Protein AF-A0A7C7JXM8-F1 (afdb_monomer_lite)

Structure (mmCIF, N/CA/C/O backbone):
data_AF-A0A7C7JXM8-F1
#
_entry.id   AF-A0A7C7JXM8-F1
#
loop_
_atom_site.group_PDB
_atom_site.id
_atom_site.type_symbol
_atom_site.label_atom_id
_atom_site.label_alt_id
_atom_site.label_comp_id
_atom_site.label_asym_id
_atom_site.label_entity_id
_atom_site.label_seq_id
_atom_site.pdbx_PDB_ins_code
_atom_site.Cartn_x
_atom_site.Cartn_y
_atom_site.Cartn_z
_atom_site.occupancy
_atom_site.B_iso_or_equiv
_atom_site.auth_seq_id
_atom_site.auth_comp_id
_atom_site.auth_asym_id
_atom_site.auth_atom_id
_atom_site.pdbx_PDB_model_num
ATOM 1 N N . CYS A 1 1 ? -9.275 3.091 26.960 1.00 40.34 1 CYS A N 1
ATOM 2 C CA . CYS A 1 1 ? -9.359 2.216 28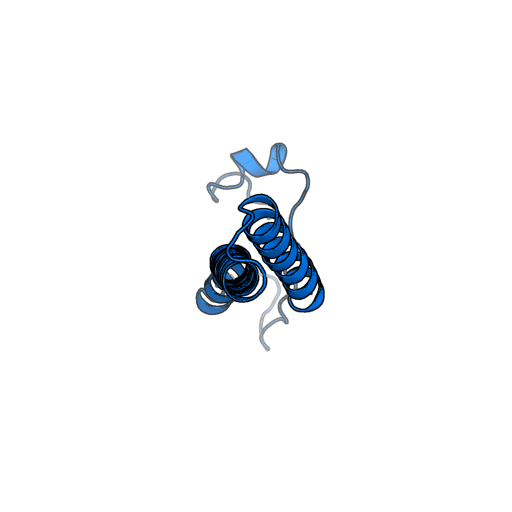.150 1.00 40.34 1 CYS A CA 1
ATOM 3 C C . CYS A 1 1 ? -8.715 2.915 29.340 1.00 40.34 1 CYS A C 1
ATOM 5 O O . CYS A 1 1 ? -7.563 3.299 29.215 1.00 40.34 1 CYS A O 1
ATOM 7 N N . SER A 1 2 ? -9.423 3.066 30.465 1.00 39.09 2 SER A N 1
ATOM 8 C CA . SER A 1 2 ? -8.879 3.662 31.705 1.00 39.09 2 SER A CA 1
ATOM 9 C C . SER A 1 2 ? -8.102 2.671 32.586 1.00 39.09 2 SER A C 1
ATOM 11 O O . SER A 1 2 ? -7.577 3.054 33.623 1.00 39.09 2 SER A O 1
ATOM 13 N N . ALA A 1 3 ? -8.019 1.397 32.189 1.00 40.12 3 ALA A N 1
ATOM 14 C CA . ALA A 1 3 ? -7.223 0.378 32.867 1.00 40.12 3 ALA A CA 1
ATOM 15 C C . ALA A 1 3 ? -5.839 0.285 32.205 1.00 40.12 3 ALA A C 1
ATOM 17 O O . ALA A 1 3 ? -5.645 -0.440 31.230 1.00 40.12 3 ALA A O 1
ATOM 18 N N . SER A 1 4 ? -4.889 1.065 32.714 1.00 43.16 4 SER A N 1
ATOM 19 C CA . SER A 1 4 ? -3.509 1.150 32.221 1.00 43.16 4 SER A CA 1
ATOM 20 C C . SER A 1 4 ? -2.630 -0.054 32.595 1.00 43.16 4 SER A C 1
ATOM 22 O O . SER A 1 4 ? -1.518 -0.167 32.088 1.00 43.16 4 SER A O 1
ATOM 24 N N . SER A 1 5 ? -3.104 -0.961 33.456 1.00 43.22 5 SER A N 1
ATOM 25 C CA . SER A 1 5 ? -2.265 -1.967 34.127 1.00 43.22 5 SER A CA 1
ATOM 26 C C . SER A 1 5 ? -2.404 -3.411 33.627 1.00 43.22 5 SER A C 1
ATOM 28 O O . SER A 1 5 ? -1.654 -4.265 34.088 1.00 43.22 5 SER A O 1
ATOM 30 N N . GLY A 1 6 ? -3.332 -3.712 32.707 1.00 41.50 6 GLY A N 1
ATOM 31 C CA . GLY A 1 6 ? -3.651 -5.105 32.334 1.00 41.50 6 GLY A CA 1
ATOM 32 C C . GLY A 1 6 ? -3.632 -5.443 30.841 1.00 41.50 6 GLY A C 1
ATOM 33 O O . GLY A 1 6 ? -3.650 -6.615 30.482 1.00 41.50 6 GLY A O 1
ATOM 34 N N . CYS A 1 7 ? -3.585 -4.445 29.958 1.00 49.94 7 CYS A N 1
ATOM 35 C CA . CYS A 1 7 ? -3.482 -4.660 28.517 1.00 49.94 7 CYS A CA 1
ATOM 36 C C . CYS A 1 7 ? -2.058 -4.287 28.106 1.00 49.94 7 CYS A C 1
ATOM 38 O O . CYS A 1 7 ? -1.638 -3.167 28.382 1.00 49.94 7 CYS A O 1
ATOM 40 N N . GLY A 1 8 ? -1.299 -5.192 27.481 1.00 51.88 8 GLY A N 1
ATOM 41 C CA . GLY A 1 8 ? 0.120 -4.978 27.135 1.00 51.88 8 GLY A CA 1
ATOM 42 C C . GLY A 1 8 ? 0.405 -3.724 26.290 1.00 51.88 8 GLY A C 1
ATOM 43 O O . GLY A 1 8 ? 1.548 -3.293 26.178 1.00 51.88 8 GLY A O 1
ATOM 44 N N . THR A 1 9 ? -0.633 -3.089 25.745 1.00 54.72 9 THR A N 1
ATOM 45 C CA . THR A 1 9 ? -0.580 -1.803 25.043 1.00 54.72 9 THR A CA 1
ATOM 46 C C . THR A 1 9 ? -0.621 -0.575 25.964 1.00 54.72 9 THR A C 1
ATOM 48 O O . THR A 1 9 ? -0.342 0.522 25.495 1.00 54.72 9 THR A O 1
ATOM 51 N N . GLY A 1 10 ? -0.910 -0.714 27.264 1.00 51.19 10 GLY A N 1
ATOM 52 C CA . GLY A 1 10 ? -1.012 0.397 28.225 1.00 51.19 10 GLY A CA 1
ATOM 53 C C . GLY A 1 10 ? 0.310 1.125 28.490 1.00 51.19 10 GLY A C 1
ATOM 54 O O . GLY A 1 10 ? 0.314 2.334 28.708 1.00 51.19 10 GLY A O 1
ATOM 55 N N . ILE A 1 11 ? 1.441 0.416 28.388 1.00 53.59 11 ILE A N 1
ATOM 56 C CA . ILE A 1 11 ? 2.782 1.015 28.493 1.00 53.59 11 ILE A CA 1
ATOM 57 C C . ILE A 1 11 ? 3.114 1.817 27.224 1.00 53.59 11 ILE A C 1
ATOM 59 O O . ILE A 1 11 ? 3.676 2.905 27.310 1.00 53.59 11 ILE A O 1
ATOM 63 N N . LEU A 1 12 ? 2.711 1.322 26.048 1.00 51.66 12 LEU A N 1
ATOM 64 C CA . LEU A 1 12 ? 2.952 1.984 24.759 1.00 51.66 12 LEU A CA 1
ATOM 65 C C . LEU A 1 12 ? 1.951 3.110 24.450 1.00 51.66 12 LEU A C 1
ATOM 67 O O . LEU A 1 12 ? 2.279 4.019 23.692 1.00 51.66 12 LEU A O 1
ATOM 71 N N . ALA A 1 13 ? 0.760 3.098 25.050 1.00 54.50 13 ALA A N 1
ATOM 72 C CA . ALA A 1 13 ? -0.281 4.100 24.815 1.00 54.50 13 ALA A CA 1
ATOM 73 C C . ALA A 1 13 ? 0.134 5.531 25.209 1.00 54.50 13 ALA A C 1
ATOM 75 O O . ALA A 1 13 ? -0.393 6.480 24.646 1.00 54.50 13 ALA A O 1
ATOM 76 N N . ASN A 1 14 ? 1.100 5.699 26.122 1.00 54.12 14 ASN A N 1
ATOM 77 C CA . ASN A 1 14 ? 1.642 7.021 26.470 1.00 54.12 14 ASN A CA 1
ATOM 78 C C . ASN A 1 14 ? 2.557 7.615 25.385 1.00 54.12 14 ASN A C 1
ATOM 80 O O . ASN A 1 14 ? 2.810 8.814 25.404 1.00 54.12 14 ASN A O 1
ATOM 84 N N . TYR A 1 15 ? 3.078 6.796 24.465 1.00 56.94 15 TYR A N 1
ATOM 85 C CA . TYR A 1 15 ? 3.985 7.248 23.402 1.00 56.94 15 TYR A CA 1
ATOM 86 C C . TYR A 1 15 ? 3.279 7.387 22.046 1.00 56.94 15 TYR A C 1
ATOM 88 O O . TYR A 1 15 ? 3.696 8.169 21.196 1.00 56.94 15 TYR A O 1
ATOM 96 N N . PHE A 1 16 ? 2.190 6.643 21.844 1.00 52.31 16 PHE A N 1
ATOM 97 C CA . PHE A 1 16 ? 1.359 6.730 20.649 1.00 52.31 16 PHE A CA 1
ATOM 98 C C . PHE A 1 16 ? 0.142 7.622 20.923 1.00 52.31 16 PHE A C 1
ATOM 100 O O . PHE A 1 16 ? -0.919 7.141 21.307 1.00 52.31 16 PHE A O 1
ATOM 107 N N . ASP A 1 17 ? 0.280 8.920 20.647 1.00 51.34 17 ASP A N 1
ATOM 108 C CA . ASP A 1 17 ? -0.783 9.947 20.725 1.00 51.34 17 ASP A CA 1
ATOM 109 C C . ASP A 1 17 ? -1.913 9.745 19.681 1.00 51.34 17 ASP A C 1
ATOM 111 O O . ASP A 1 17 ? -2.738 10.616 19.416 1.00 51.34 17 ASP A O 1
ATOM 115 N N . HIS A 1 18 ? -1.926 8.602 18.991 1.00 52.31 18 HIS A N 1
ATOM 116 C CA . HIS A 1 18 ? -2.872 8.260 17.934 1.00 52.31 18 HIS A CA 1
ATOM 117 C C . HIS A 1 18 ? -3.529 6.927 18.271 1.00 52.31 18 HIS A C 1
ATOM 119 O O . HIS A 1 18 ? -3.062 5.855 17.887 1.00 52.31 18 HIS A O 1
ATOM 125 N N . TYR A 1 19 ? -4.637 7.003 19.001 1.00 55.94 19 TYR A N 1
ATOM 126 C CA . TYR A 1 19 ? -5.544 5.880 19.185 1.00 55.94 19 TYR A CA 1
ATOM 127 C C . TYR A 1 19 ? -6.642 5.938 18.124 1.00 55.94 19 TYR A C 1
ATOM 129 O O . TYR A 1 19 ? -7.243 6.980 17.861 1.00 55.94 19 TYR A O 1
ATOM 137 N N . THR A 1 20 ? -6.930 4.800 17.508 1.00 51.66 20 THR A N 1
ATOM 138 C CA . THR A 1 20 ? -8.099 4.656 16.646 1.00 51.66 20 THR A CA 1
ATOM 139 C C . THR A 1 20 ? -9.315 4.359 17.519 1.00 51.66 20 THR A C 1
ATOM 141 O O . THR A 1 20 ? -9.350 3.381 18.265 1.00 51.66 20 THR A O 1
ATOM 144 N N . VAL A 1 21 ? -10.322 5.233 17.467 1.00 58.12 21 VAL A N 1
ATOM 145 C CA . VAL A 1 21 ? -11.586 5.025 18.184 1.00 58.12 21 VAL A CA 1
ATOM 146 C C . VAL A 1 21 ? -12.451 4.080 17.356 1.00 58.12 21 VAL A C 1
ATOM 148 O O . VAL A 1 21 ? -12.887 4.430 16.262 1.00 58.12 21 VAL A O 1
ATOM 151 N N . PHE A 1 22 ? -12.694 2.875 17.869 1.00 56.75 22 PHE A N 1
ATOM 152 C CA . PHE A 1 22 ? -13.593 1.908 17.244 1.00 56.75 22 PHE A CA 1
ATOM 153 C C . PHE A 1 22 ? -14.966 1.981 17.914 1.00 56.75 22 PHE A C 1
ATOM 155 O O . PHE A 1 22 ? -15.116 1.607 19.076 1.00 56.75 22 PHE A O 1
ATOM 162 N N . ASN A 1 23 ? -15.962 2.500 17.195 1.00 58.22 23 ASN A N 1
ATOM 163 C CA . ASN A 1 23 ? -17.318 2.676 17.710 1.00 58.22 23 ASN A CA 1
ATOM 164 C C . ASN A 1 23 ? -18.179 1.487 17.256 1.00 58.22 23 ASN A C 1
ATOM 166 O O . ASN A 1 23 ? -18.500 1.374 16.074 1.00 58.22 23 ASN A O 1
ATOM 170 N N . LYS A 1 24 ? -18.512 0.573 18.176 1.00 61.72 24 LYS A N 1
ATOM 171 C CA . LYS A 1 24 ? -19.356 -0.601 17.899 1.00 61.72 24 LYS A CA 1
ATOM 172 C C . LYS A 1 24 ? -20.713 -0.412 18.586 1.00 61.72 24 LYS A C 1
ATOM 174 O O . LYS A 1 24 ? -20.722 -0.056 19.764 1.00 61.72 24 LYS A O 1
ATOM 179 N N . PRO A 1 25 ? -21.847 -0.627 17.893 1.00 64.62 25 PRO A N 1
ATOM 180 C CA . PRO A 1 25 ? -23.164 -0.486 18.504 1.00 64.62 25 PRO A CA 1
ATOM 181 C C . PRO A 1 25 ? -23.322 -1.444 19.690 1.00 64.62 25 PRO A C 1
ATOM 183 O O . PRO A 1 25 ? -22.883 -2.595 19.647 1.00 64.62 25 PRO A O 1
ATOM 186 N N . VAL A 1 26 ? -23.943 -0.937 20.753 1.00 66.00 26 VAL A N 1
ATOM 187 C CA . VAL A 1 26 ? -24.228 -1.680 21.985 1.00 66.00 26 VAL A CA 1
ATOM 188 C C . VAL A 1 26 ? -25.220 -2.800 21.665 1.00 66.00 26 VAL A C 1
ATOM 190 O O . VAL A 1 26 ? -26.228 -2.563 20.998 1.00 66.00 26 VAL A O 1
ATOM 193 N N . GLN A 1 27 ? -24.941 -4.024 22.121 1.00 66.75 27 GLN A N 1
ATOM 194 C CA . GLN A 1 27 ? -25.912 -5.116 22.017 1.00 66.75 27 GLN A CA 1
ATOM 195 C C . GLN A 1 27 ? -27.101 -4.832 22.946 1.00 66.75 27 GLN A C 1
ATOM 197 O O . GLN A 1 27 ? -26.934 -4.331 24.056 1.00 66.75 27 GLN A O 1
ATOM 202 N N . SER A 1 28 ? -28.315 -5.125 22.486 1.00 69.31 28 SER A N 1
ATOM 203 C CA . SER A 1 28 ? -29.542 -4.888 23.251 1.00 69.31 28 SER A CA 1
ATOM 204 C C . SER A 1 28 ? -29.514 -5.621 24.599 1.00 69.31 28 SER A C 1
ATOM 206 O O . SER A 1 28 ? -29.317 -6.833 24.618 1.00 69.31 28 SER A O 1
ATOM 208 N N . GLY A 1 29 ? -29.768 -4.903 25.701 1.00 72.12 29 GLY A N 1
ATOM 209 C CA . GLY A 1 29 ? -29.942 -5.489 27.041 1.00 72.12 29 GLY A CA 1
ATOM 210 C C . GLY A 1 29 ? -28.791 -5.285 28.033 1.00 72.12 29 GLY A C 1
ATOM 211 O O . GLY A 1 29 ? -28.847 -5.853 29.114 1.00 72.12 29 GLY A O 1
ATOM 212 N N . ILE A 1 30 ? -27.776 -4.485 27.693 1.00 72.00 30 ILE A N 1
ATOM 213 C CA . ILE A 1 30 ? -26.629 -4.204 28.574 1.00 72.00 30 ILE A CA 1
ATOM 214 C C . ILE A 1 30 ? -26.956 -3.027 29.508 1.00 72.00 30 ILE A C 1
ATOM 216 O O . ILE A 1 30 ? -27.349 -1.956 29.030 1.00 72.00 30 ILE A O 1
ATOM 220 N N . ALA A 1 31 ? -26.769 -3.203 30.819 1.00 74.19 31 ALA A N 1
ATOM 221 C CA . ALA A 1 31 ? -26.948 -2.160 31.829 1.00 74.19 31 ALA A CA 1
ATOM 222 C C . ALA A 1 31 ? -25.603 -1.647 32.378 1.00 74.19 31 ALA A C 1
ATOM 224 O O . ALA A 1 31 ? -24.552 -2.278 32.254 1.00 74.19 31 ALA A O 1
ATOM 225 N N . VAL A 1 32 ? -25.622 -0.462 32.996 1.00 78.38 32 VAL A N 1
ATOM 226 C CA . VAL A 1 32 ? -24.434 0.105 33.652 1.00 78.38 32 VAL A CA 1
ATOM 227 C C . VAL A 1 32 ? -24.090 -0.754 34.871 1.00 78.38 32 VAL A C 1
ATOM 229 O O . VAL A 1 32 ? -24.866 -0.809 35.820 1.00 78.38 32 VAL A O 1
ATOM 232 N N . GLY A 1 33 ? -22.928 -1.408 34.841 1.00 77.56 33 GLY A N 1
ATOM 233 C CA . GLY A 1 33 ? -22.481 -2.339 35.885 1.00 77.56 33 GLY A CA 1
ATOM 234 C C . GLY A 1 33 ? -22.202 -3.756 35.380 1.00 77.56 33 GLY A C 1
ATOM 235 O O . GLY A 1 33 ? -21.569 -4.528 36.097 1.00 77.56 33 GLY A O 1
ATOM 236 N N . ASP A 1 34 ? -22.599 -4.079 34.146 1.00 75.88 34 ASP A N 1
ATOM 237 C CA . ASP A 1 34 ? -22.341 -5.390 33.552 1.00 75.88 34 ASP A CA 1
ATOM 238 C C . ASP A 1 34 ? -20.896 -5.535 33.053 1.00 75.88 34 ASP A C 1
ATOM 240 O O . ASP A 1 34 ? -20.312 -4.628 32.449 1.00 75.88 34 ASP A O 1
ATOM 244 N N . PHE A 1 35 ? -20.326 -6.724 33.257 1.00 71.69 35 PHE A N 1
ATOM 245 C CA . PHE A 1 35 ? -19.067 -7.113 32.631 1.00 71.69 35 PHE A CA 1
ATOM 246 C C . PHE A 1 35 ? -19.328 -7.515 31.180 1.00 71.69 35 PHE A C 1
ATOM 248 O O . PHE A 1 35 ? -19.964 -8.531 30.910 1.00 71.69 35 PHE A O 1
ATOM 255 N N . VAL A 1 36 ? -18.806 -6.728 30.241 1.00 69.44 36 VAL A N 1
ATOM 256 C CA . VAL A 1 36 ? -18.904 -7.008 28.805 1.00 69.44 36 VAL A CA 1
ATOM 257 C C . VAL A 1 36 ? -17.553 -7.432 28.240 1.00 69.44 36 VAL A C 1
ATOM 259 O O . VAL A 1 36 ? -16.521 -6.819 28.517 1.00 69.44 36 VAL A O 1
ATOM 262 N N . THR A 1 37 ? -17.552 -8.475 27.412 1.00 68.81 37 THR A N 1
ATOM 263 C CA . THR A 1 37 ? -16.367 -8.905 26.663 1.00 68.81 37 THR A CA 1
ATOM 264 C C . THR A 1 37 ? -16.373 -8.237 25.293 1.00 68.81 37 THR A C 1
ATOM 266 O O . THR A 1 37 ? -17.268 -8.455 24.479 1.00 68.81 37 THR A O 1
ATOM 269 N N . LEU A 1 38 ? -15.371 -7.397 25.034 1.00 66.50 38 LEU A N 1
ATOM 270 C CA . LEU A 1 38 ? -15.166 -6.769 23.732 1.00 66.50 38 LEU A CA 1
ATOM 271 C C . LEU A 1 38 ? -14.283 -7.674 22.876 1.00 66.50 38 LEU A C 1
ATOM 273 O O . LEU A 1 38 ? -13.071 -7.721 23.065 1.00 66.50 38 LEU A O 1
ATOM 277 N N . GLU A 1 39 ? -14.890 -8.374 21.923 1.00 63.66 39 GLU A N 1
ATOM 278 C CA . GLU A 1 39 ? -14.148 -9.112 20.906 1.00 63.66 39 GLU A CA 1
ATOM 279 C C . GLU A 1 39 ? -14.008 -8.261 19.639 1.00 63.66 39 GLU A C 1
ATOM 281 O O . GLU A 1 39 ? -14.995 -7.780 19.061 1.00 63.66 39 GLU A O 1
ATOM 286 N N . ILE A 1 40 ? -12.761 -8.069 19.209 1.00 65.62 40 ILE A N 1
ATOM 287 C CA . ILE A 1 40 ? -12.466 -7.513 17.894 1.00 65.62 40 ILE A CA 1
ATOM 288 C C . ILE A 1 40 ? -12.451 -8.683 16.918 1.00 65.62 40 ILE A C 1
ATOM 290 O O . ILE A 1 40 ? -11.648 -9.603 17.063 1.00 65.62 40 ILE A O 1
ATOM 294 N N . SER A 1 41 ? -13.344 -8.644 15.928 1.00 66.69 41 SER A N 1
ATOM 295 C CA . SER A 1 41 ? -13.448 -9.703 14.930 1.00 66.69 41 SER A CA 1
ATOM 296 C C . SER A 1 41 ? -12.111 -9.855 14.202 1.00 66.69 41 SER A C 1
ATOM 298 O O . SER A 1 41 ? -11.645 -8.935 13.521 1.00 66.69 41 SER A O 1
ATOM 300 N N . SER A 1 42 ? -11.471 -11.017 14.351 1.00 69.00 42 SER A N 1
ATOM 301 C CA . SER A 1 42 ? -10.145 -11.267 13.775 1.00 69.00 42 SER A CA 1
ATOM 302 C C . SER A 1 42 ? -10.151 -11.165 12.247 1.00 69.00 42 SER A C 1
ATOM 304 O O . SER A 1 42 ? -9.148 -10.768 11.655 1.00 69.00 42 SER A O 1
ATOM 306 N N . SER A 1 43 ? -11.287 -11.456 11.604 1.00 72.44 43 SER A N 1
ATOM 307 C CA . SER A 1 43 ? -11.447 -11.354 10.152 1.00 72.44 43 SER A CA 1
ATOM 308 C C . SER A 1 43 ? -11.392 -9.914 9.647 1.00 72.44 43 SER A C 1
ATOM 310 O O . SER A 1 43 ? -10.823 -9.672 8.585 1.00 72.44 43 SER A O 1
ATOM 312 N N . GLU A 1 44 ? -11.924 -8.944 10.398 1.00 71.06 44 GLU A N 1
ATOM 313 C CA . GLU A 1 44 ? -11.856 -7.530 10.004 1.00 71.06 44 GLU A CA 1
ATOM 314 C C . GLU A 1 44 ? -10.432 -6.987 10.130 1.00 71.06 44 GLU A C 1
ATOM 316 O O . GLU A 1 44 ? -9.952 -6.300 9.225 1.00 71.06 44 GLU A O 1
ATOM 321 N N . LEU A 1 45 ? -9.726 -7.342 11.212 1.00 76.31 45 LEU A N 1
ATOM 322 C CA . LEU A 1 45 ? -8.317 -6.976 11.376 1.00 76.31 45 LEU A CA 1
ATOM 323 C C . LEU A 1 45 ? -7.460 -7.573 10.260 1.00 76.31 45 LEU A C 1
ATOM 325 O O . LEU A 1 45 ? -6.667 -6.866 9.635 1.00 76.31 45 LEU A O 1
ATOM 329 N N . PHE A 1 46 ? -7.646 -8.867 9.997 1.00 80.75 46 PHE A N 1
ATOM 330 C CA . PHE A 1 46 ? -6.895 -9.584 8.978 1.00 80.75 46 PHE A CA 1
ATOM 331 C C . PHE A 1 46 ? -7.165 -9.026 7.581 1.00 80.75 46 PHE A C 1
ATOM 333 O O . PHE A 1 46 ? -6.221 -8.762 6.842 1.00 80.75 46 PHE A O 1
ATOM 340 N N . SER A 1 47 ? -8.429 -8.772 7.229 1.00 78.62 47 SER A N 1
ATOM 341 C CA . SER A 1 47 ? -8.786 -8.217 5.921 1.00 78.62 47 SER A CA 1
ATOM 342 C C . SER A 1 47 ? -8.201 -6.819 5.713 1.00 78.62 47 SER A C 1
ATOM 344 O O . SER A 1 47 ? -7.710 -6.517 4.625 1.00 78.62 47 SER A O 1
ATOM 346 N N . ARG A 1 48 ? -8.209 -5.963 6.745 1.00 79.88 48 ARG A N 1
ATOM 347 C CA . ARG A 1 48 ? -7.606 -4.621 6.664 1.00 79.88 48 ARG A CA 1
ATOM 348 C C . ARG A 1 48 ? -6.087 -4.691 6.526 1.00 79.88 48 ARG A C 1
ATOM 350 O O . ARG A 1 48 ? -5.526 -3.994 5.683 1.00 79.88 48 ARG A O 1
ATOM 357 N N . ALA A 1 49 ? -5.429 -5.555 7.299 1.00 84.19 49 ALA A N 1
ATOM 358 C CA . ALA A 1 49 ? -3.993 -5.786 7.175 1.00 84.19 49 ALA A CA 1
ATOM 359 C C . ALA A 1 49 ? -3.642 -6.330 5.781 1.00 84.19 49 ALA A C 1
ATOM 361 O O . ALA A 1 49 ? -2.759 -5.800 5.113 1.00 84.19 49 ALA A O 1
ATOM 362 N N . PHE A 1 50 ? -4.378 -7.322 5.284 1.00 84.88 50 PHE A N 1
ATOM 363 C CA . PHE A 1 50 ? -4.184 -7.866 3.942 1.00 84.88 50 PHE A CA 1
ATOM 364 C C . PHE A 1 50 ? -4.245 -6.772 2.868 1.00 84.88 50 PHE A C 1
ATOM 366 O O . PHE A 1 50 ? -3.367 -6.686 2.007 1.00 84.88 50 PHE A O 1
ATOM 373 N N . MET A 1 51 ? -5.241 -5.892 2.957 1.00 86.62 51 MET A N 1
ATOM 374 C CA . MET A 1 51 ? -5.439 -4.808 2.000 1.00 86.62 51 MET A CA 1
ATOM 375 C C . MET A 1 51 ? -4.358 -3.719 2.098 1.00 86.62 51 MET A C 1
ATOM 377 O O . MET A 1 51 ? -4.038 -3.105 1.089 1.00 86.62 51 MET A O 1
ATOM 381 N N . LEU A 1 52 ? -3.758 -3.494 3.271 1.00 86.62 52 LEU A N 1
ATOM 382 C CA . LEU A 1 52 ? -2.687 -2.504 3.450 1.00 86.62 52 LEU A CA 1
ATOM 383 C C . LEU A 1 52 ? -1.285 -3.053 3.136 1.00 86.62 52 LEU A C 1
ATOM 385 O O . LEU A 1 52 ? -0.415 -2.292 2.724 1.00 86.62 52 LEU A O 1
ATOM 389 N N . TYR A 1 53 ? -1.055 -4.355 3.320 1.00 87.44 53 TYR A N 1
ATOM 390 C CA . TYR A 1 53 ? 0.264 -4.972 3.145 1.00 87.44 53 TYR A CA 1
ATOM 391 C C . TYR A 1 53 ? 0.376 -5.767 1.844 1.00 87.44 53 TYR A C 1
ATOM 393 O O . TYR A 1 53 ? 1.237 -5.484 1.017 1.00 87.44 53 TYR A O 1
ATOM 401 N N . ILE A 1 54 ? -0.491 -6.761 1.640 1.00 91.69 54 ILE A N 1
ATOM 402 C CA . ILE A 1 54 ? -0.364 -7.695 0.513 1.00 91.69 54 ILE A CA 1
ATOM 403 C C . ILE A 1 54 ? -0.765 -7.020 -0.798 1.00 91.69 54 ILE A C 1
ATOM 405 O O . ILE A 1 54 ? -0.072 -7.157 -1.807 1.00 91.69 54 ILE A O 1
ATOM 409 N N . PHE A 1 55 ? -1.863 -6.266 -0.792 1.00 92.75 55 PHE A N 1
ATOM 410 C CA . PHE A 1 55 ? -2.399 -5.668 -2.013 1.00 92.75 55 PHE A CA 1
ATOM 411 C C . PHE A 1 55 ? -1.438 -4.665 -2.690 1.00 92.75 55 PHE A C 1
ATOM 413 O O . PHE A 1 55 ? -1.204 -4.816 -3.892 1.00 92.75 55 PHE A O 1
ATOM 420 N N . PRO A 1 56 ? -0.795 -3.710 -1.982 1.00 93.50 56 PRO A N 1
ATOM 421 C CA . PRO A 1 56 ? 0.165 -2.799 -2.609 1.00 93.50 56 PRO A CA 1
ATOM 422 C C . PRO A 1 56 ? 1.397 -3.510 -3.167 1.00 93.50 56 PRO A C 1
ATOM 424 O O . PRO A 1 56 ? 1.901 -3.131 -4.222 1.00 93.50 56 PRO A O 1
ATOM 427 N N . ILE A 1 57 ? 1.859 -4.571 -2.500 1.00 94.56 57 ILE A N 1
ATOM 428 C CA . ILE A 1 57 ? 2.985 -5.384 -2.973 1.00 94.56 57 ILE A CA 1
ATOM 429 C C . ILE A 1 57 ? 2.616 -6.094 -4.283 1.00 94.56 57 ILE A C 1
ATOM 431 O O . ILE A 1 57 ? 3.389 -6.066 -5.240 1.00 94.56 57 ILE A O 1
ATOM 435 N N . LEU A 1 58 ? 1.418 -6.680 -4.370 1.00 96.00 58 LEU A N 1
ATOM 436 C CA . LEU A 1 58 ? 0.936 -7.298 -5.610 1.00 96.00 58 LEU A CA 1
ATOM 437 C C . LEU A 1 58 ? 0.814 -6.278 -6.748 1.00 96.00 58 LEU A C 1
ATOM 439 O O . LEU A 1 58 ? 1.226 -6.562 -7.874 1.00 96.00 58 LEU A O 1
ATOM 443 N N . ALA A 1 59 ? 0.297 -5.084 -6.457 1.00 95.56 59 ALA A N 1
ATOM 444 C CA . ALA A 1 59 ? 0.187 -4.010 -7.437 1.00 95.56 59 ALA A CA 1
ATOM 445 C C . ALA A 1 59 ? 1.558 -3.520 -7.931 1.00 95.56 59 ALA A C 1
ATOM 447 O O . ALA A 1 59 ? 1.710 -3.236 -9.119 1.00 95.56 59 ALA A O 1
ATOM 448 N N . LEU A 1 60 ? 2.570 -3.478 -7.057 1.00 96.38 60 LEU A N 1
ATOM 449 C CA . LEU A 1 60 ? 3.951 -3.163 -7.430 1.00 96.38 60 LEU A CA 1
ATOM 450 C C . LEU A 1 60 ? 4.491 -4.175 -8.445 1.00 96.38 60 LEU A C 1
ATOM 452 O O . LEU A 1 60 ? 5.028 -3.783 -9.484 1.00 96.38 60 LEU A O 1
ATOM 456 N N . PHE A 1 61 ? 4.317 -5.472 -8.178 1.00 96.00 61 PHE A N 1
ATOM 457 C CA . PHE A 1 61 ? 4.774 -6.520 -9.092 1.00 96.00 61 PHE A CA 1
ATOM 458 C C . PHE A 1 61 ? 4.017 -6.504 -10.421 1.00 96.00 61 PHE A C 1
ATOM 460 O O . PHE A 1 61 ? 4.646 -6.605 -11.475 1.00 96.00 61 PHE A O 1
ATOM 467 N N . MET A 1 62 ? 2.693 -6.321 -10.398 1.00 96.12 62 MET A N 1
ATOM 468 C CA . MET A 1 62 ? 1.912 -6.179 -11.630 1.00 96.12 62 MET A CA 1
ATOM 469 C C . MET A 1 62 ? 2.330 -4.947 -12.436 1.00 96.12 62 MET A C 1
ATOM 471 O O . MET A 1 62 ? 2.496 -5.049 -13.650 1.00 96.12 62 MET A O 1
ATOM 475 N N . GLY A 1 63 ? 2.546 -3.807 -11.775 1.00 95.12 63 GLY A N 1
ATOM 476 C CA . GLY A 1 63 ? 3.025 -2.585 -12.417 1.00 95.12 63 GLY A CA 1
ATOM 477 C C . GLY A 1 63 ? 4.366 -2.811 -13.106 1.00 95.12 63 GLY A C 1
ATOM 478 O O . GLY A 1 63 ? 4.488 -2.581 -14.308 1.00 95.12 63 GLY A O 1
ATOM 479 N N . SER A 1 64 ? 5.344 -3.360 -12.383 1.00 94.88 64 SER A N 1
ATOM 480 C CA . SER A 1 64 ? 6.660 -3.682 -12.947 1.00 94.88 64 SER A CA 1
ATOM 481 C C . SER A 1 64 ? 6.560 -4.642 -14.143 1.00 94.88 64 SER A C 1
ATOM 483 O O . SER A 1 64 ? 7.144 -4.388 -15.198 1.00 94.88 64 SER A O 1
ATOM 485 N N . TYR A 1 65 ? 5.724 -5.683 -14.041 1.00 94.62 65 TYR A N 1
ATOM 486 C CA . TYR A 1 65 ? 5.484 -6.627 -15.137 1.00 94.62 65 TYR A CA 1
ATOM 487 C C . TYR A 1 65 ? 4.894 -5.950 -16.386 1.00 94.62 65 TYR A C 1
ATOM 489 O O . TYR A 1 65 ? 5.319 -6.235 -17.510 1.00 94.62 65 TYR A O 1
ATOM 497 N N . MET A 1 66 ? 3.947 -5.021 -16.214 1.00 93.50 66 MET A N 1
ATOM 498 C CA . MET A 1 66 ? 3.414 -4.224 -17.326 1.00 93.50 66 MET A CA 1
ATOM 499 C C . MET A 1 66 ? 4.492 -3.327 -17.943 1.00 93.50 66 MET A C 1
ATOM 501 O O . MET A 1 66 ? 4.594 -3.260 -19.170 1.00 93.50 66 MET A O 1
ATOM 505 N N . GLY A 1 67 ? 5.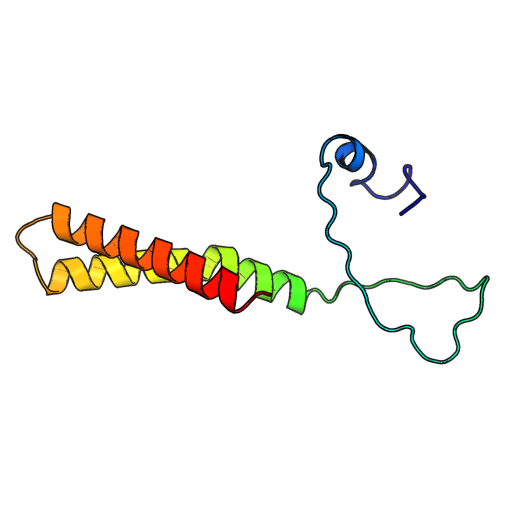331 -2.698 -17.115 1.00 92.25 67 GLY A N 1
ATOM 506 C CA . GLY A 1 67 ? 6.471 -1.902 -17.571 1.00 92.25 67 GLY A CA 1
ATOM 507 C C . GLY A 1 67 ? 7.441 -2.719 -18.427 1.00 92.25 67 GLY A C 1
ATOM 508 O O . GLY A 1 67 ? 7.847 -2.261 -19.494 1.00 92.25 67 GLY A O 1
ATOM 509 N N . MET A 1 68 ? 7.720 -3.963 -18.023 1.00 92.56 68 MET A N 1
ATOM 510 C CA . MET A 1 68 ? 8.595 -4.885 -18.758 1.00 92.56 68 MET A CA 1
ATOM 511 C C . MET A 1 68 ? 8.006 -5.273 -20.117 1.00 92.56 68 MET A C 1
ATOM 513 O O . MET A 1 68 ? 8.731 -5.383 -21.104 1.00 92.56 68 MET A O 1
ATOM 517 N N . ARG A 1 69 ? 6.685 -5.473 -20.195 1.00 91.69 69 ARG A N 1
ATOM 518 C CA . ARG A 1 69 ? 6.006 -5.839 -21.448 1.00 91.69 69 ARG A CA 1
ATOM 519 C C . ARG A 1 69 ? 5.915 -4.685 -22.441 1.00 91.69 69 ARG A C 1
ATOM 521 O O . ARG A 1 69 ? 6.027 -4.930 -23.639 1.00 91.69 69 ARG A O 1
ATOM 528 N N . LEU A 1 70 ? 5.688 -3.465 -21.957 1.00 90.06 70 LEU A N 1
ATOM 529 C CA . LEU A 1 70 ? 5.549 -2.276 -22.800 1.00 90.06 70 LEU A CA 1
ATOM 530 C C . LEU A 1 70 ? 6.911 -1.727 -23.254 1.00 90.06 70 LEU A C 1
ATOM 532 O O . LEU A 1 70 ? 7.048 -1.327 -24.407 1.00 90.06 70 LEU A O 1
ATOM 536 N N . PHE A 1 71 ? 7.915 -1.721 -22.371 1.00 88.50 71 PHE A N 1
ATOM 537 C CA . PHE A 1 71 ? 9.236 -1.139 -22.631 1.00 88.50 71 PHE A CA 1
ATOM 538 C C . PHE A 1 71 ? 10.351 -2.075 -22.129 1.00 88.50 71 PHE A C 1
ATOM 540 O O . PHE A 1 71 ? 10.991 -1.807 -21.113 1.00 88.50 71 PHE A O 1
ATOM 547 N N . PRO A 1 72 ? 10.619 -3.182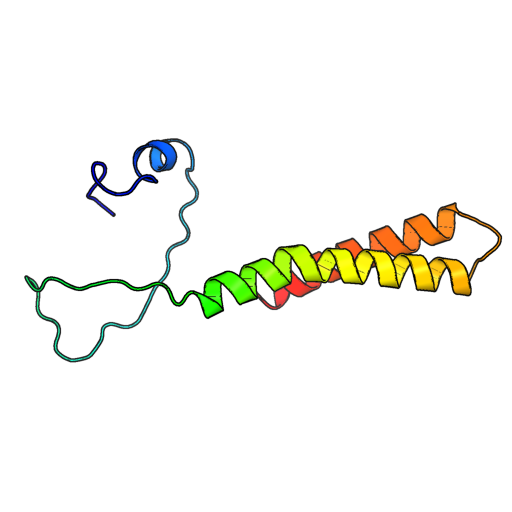 -22.847 1.00 83.62 72 PRO A N 1
ATOM 548 C CA . PRO A 1 72 ? 11.574 -4.204 -22.410 1.00 83.62 72 PRO A CA 1
ATOM 549 C C . PRO A 1 72 ? 13.039 -3.748 -22.454 1.00 83.62 72 PRO A C 1
ATOM 551 O O . PRO A 1 72 ? 13.894 -4.376 -21.844 1.00 83.62 72 PRO A O 1
ATOM 554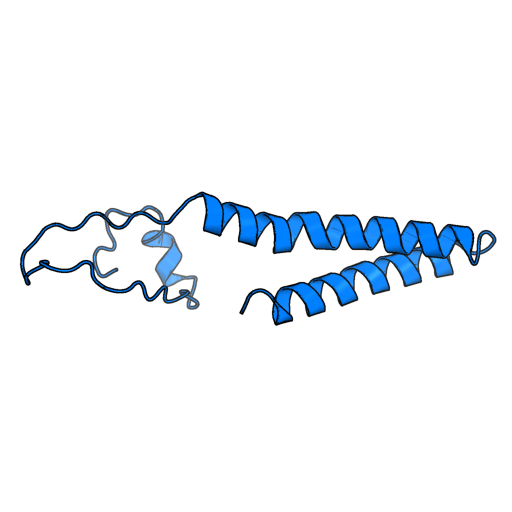 N N . ALA A 1 73 ? 13.350 -2.678 -23.189 1.00 83.38 73 ALA A N 1
ATOM 555 C CA . ALA A 1 73 ? 14.722 -2.212 -23.385 1.00 83.38 73 ALA A CA 1
ATOM 55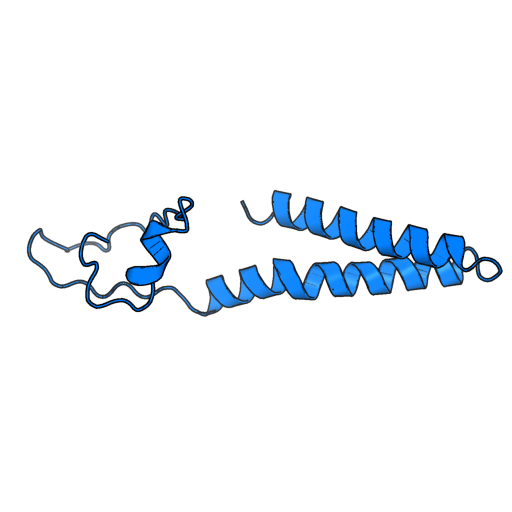6 C C . ALA A 1 73 ? 15.249 -1.334 -22.235 1.00 83.38 73 ALA A C 1
ATOM 558 O O . ALA A 1 73 ? 16.452 -1.089 -22.166 1.00 83.38 73 ALA A O 1
ATOM 559 N N . THR A 1 74 ? 14.373 -0.820 -21.362 1.00 87.25 74 THR A N 1
ATOM 560 C CA . THR A 1 74 ? 14.747 0.152 -20.328 1.00 87.25 74 THR A CA 1
ATOM 561 C C . THR A 1 74 ? 14.223 -0.242 -18.949 1.00 87.25 74 THR A C 1
ATOM 563 O O . THR A 1 74 ? 13.037 -0.149 -18.639 1.00 87.25 74 THR A O 1
ATOM 566 N N . GLU A 1 75 ? 15.153 -0.585 -18.059 1.00 89.56 75 GLU A N 1
ATOM 567 C CA . GLU A 1 75 ? 14.879 -0.897 -16.646 1.00 89.56 75 GLU A CA 1
ATOM 568 C C . GLU A 1 75 ? 14.184 0.268 -15.917 1.00 89.56 75 GLU A C 1
ATOM 570 O O . GLU A 1 75 ? 13.344 0.070 -15.040 1.00 89.56 75 GLU A O 1
ATOM 575 N N . LEU A 1 76 ? 14.477 1.509 -16.329 1.00 93.06 76 LEU A N 1
ATOM 576 C CA . LEU A 1 76 ? 13.884 2.720 -15.757 1.00 93.06 76 LEU A CA 1
ATOM 577 C C . LEU A 1 76 ? 12.351 2.712 -15.845 1.00 93.06 76 LEU A C 1
ATOM 579 O O . LEU A 1 76 ? 11.665 3.203 -14.945 1.00 93.06 76 LEU A O 1
ATOM 583 N N . TRP A 1 77 ? 11.808 2.156 -16.928 1.00 90.50 77 TRP A N 1
ATOM 584 C CA . TRP A 1 77 ? 10.372 2.143 -17.161 1.00 90.50 77 TRP A CA 1
ATOM 585 C C . TRP A 1 77 ? 9.669 1.049 -16.356 1.00 90.50 77 TRP A C 1
ATOM 587 O O . TRP A 1 77 ? 8.577 1.277 -15.837 1.00 90.50 77 TRP A O 1
ATOM 597 N N . GLN A 1 78 ? 10.334 -0.092 -16.156 1.00 93.00 78 GLN A N 1
ATOM 598 C CA . GLN A 1 78 ? 9.877 -1.145 -15.243 1.00 93.00 78 GLN A CA 1
ATOM 599 C C . GLN A 1 78 ? 9.753 -0.618 -13.810 1.00 93.00 78 GLN A C 1
ATOM 601 O O . GLN A 1 78 ? 8.701 -0.754 -13.183 1.00 93.00 78 GLN A O 1
ATOM 606 N N . ILE A 1 79 ? 10.793 0.067 -13.319 1.00 93.88 79 ILE A N 1
ATOM 607 C CA . ILE A 1 79 ? 10.810 0.648 -11.968 1.00 93.88 79 ILE A CA 1
ATOM 608 C C . ILE A 1 79 ? 9.712 1.707 -11.826 1.00 93.88 79 ILE A C 1
ATOM 610 O O . ILE A 1 79 ? 8.951 1.690 -10.858 1.00 93.88 79 ILE A O 1
ATOM 614 N N . SER A 1 80 ? 9.593 2.602 -12.811 1.00 95.38 80 SER A N 1
ATOM 615 C CA . SER A 1 80 ? 8.603 3.685 -12.795 1.00 95.38 80 SER A CA 1
ATOM 616 C C . SER A 1 80 ? 7.168 3.148 -12.747 1.00 95.38 80 SER A C 1
ATOM 618 O O . SER A 1 80 ? 6.357 3.625 -11.952 1.00 95.38 80 SER A O 1
ATOM 620 N N . PHE A 1 81 ? 6.859 2.112 -13.535 1.00 95.19 81 PHE A N 1
ATOM 621 C CA . PHE A 1 81 ? 5.545 1.463 -13.515 1.00 95.19 81 PHE A CA 1
ATOM 622 C C . PHE A 1 81 ? 5.285 0.682 -12.222 1.00 95.19 81 PHE A C 1
ATOM 624 O O . PHE A 1 81 ? 4.159 0.699 -11.723 1.00 95.19 81 PHE A O 1
ATOM 631 N N . GLY A 1 82 ? 6.303 0.040 -11.642 1.00 95.81 82 GLY A N 1
ATOM 632 C CA . GLY A 1 82 ? 6.186 -0.607 -10.333 1.00 95.81 82 GLY A CA 1
ATOM 633 C C . GLY A 1 82 ? 5.850 0.387 -9.218 1.00 95.81 82 GLY A C 1
ATOM 634 O O . GLY A 1 82 ? 4.905 0.173 -8.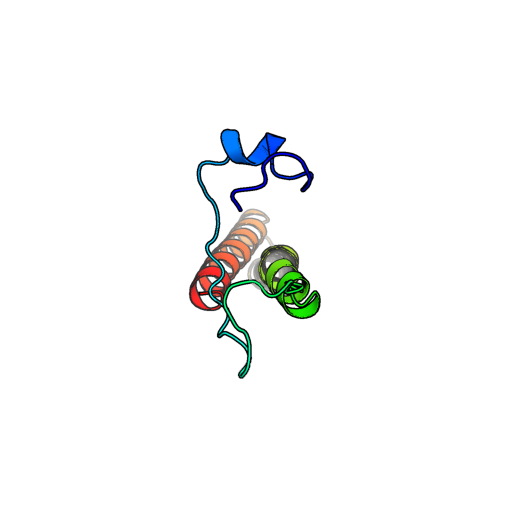456 1.00 95.81 82 GLY A O 1
ATOM 635 N N . ILE A 1 83 ? 6.561 1.519 -9.165 1.00 96.50 83 ILE A N 1
ATOM 636 C CA . ILE A 1 83 ? 6.296 2.599 -8.199 1.00 96.50 83 ILE A CA 1
ATOM 637 C C . ILE A 1 83 ? 4.894 3.180 -8.410 1.00 96.50 83 ILE A C 1
ATOM 639 O O . ILE A 1 83 ? 4.160 3.389 -7.443 1.00 96.50 83 ILE A O 1
ATOM 643 N N . PHE A 1 84 ? 4.486 3.397 -9.661 1.00 96.38 84 PHE A N 1
ATOM 644 C CA . PHE A 1 84 ? 3.145 3.888 -9.971 1.00 96.38 84 PHE A CA 1
ATOM 645 C C . PHE A 1 84 ? 2.046 2.906 -9.524 1.00 96.38 84 PHE A C 1
ATOM 647 O O . PHE A 1 84 ? 1.055 3.318 -8.913 1.00 96.38 84 PHE A O 1
ATOM 654 N N . GLY A 1 85 ? 2.235 1.602 -9.751 1.00 95.25 85 GLY A N 1
ATOM 655 C CA . GLY A 1 85 ? 1.341 0.547 -9.262 1.00 95.25 85 GLY A CA 1
ATOM 656 C C . GLY A 1 85 ? 1.230 0.531 -7.735 1.00 95.25 85 GLY A C 1
ATOM 657 O O . GLY A 1 85 ? 0.133 0.468 -7.185 1.00 95.25 85 GLY A O 1
ATOM 658 N N . PHE A 1 86 ? 2.353 0.690 -7.037 1.00 95.75 86 PHE A N 1
ATOM 659 C CA . PHE A 1 86 ? 2.375 0.760 -5.577 1.00 95.75 86 PHE A CA 1
ATOM 660 C C . PHE A 1 86 ? 1.637 1.991 -5.026 1.00 95.75 86 PHE A C 1
ATOM 662 O O . PHE A 1 86 ? 0.776 1.865 -4.154 1.00 95.75 86 PHE A O 1
ATOM 669 N N . ILE A 1 87 ? 1.935 3.186 -5.551 1.00 95.44 87 ILE A N 1
ATOM 670 C CA . ILE A 1 87 ? 1.309 4.439 -5.098 1.00 95.44 87 ILE A CA 1
ATOM 671 C C . ILE A 1 87 ? -0.191 4.428 -5.391 1.00 95.44 87 ILE A C 1
ATOM 673 O O . ILE A 1 87 ? -0.989 4.788 -4.524 1.00 95.44 87 ILE A O 1
ATOM 677 N N . SER A 1 88 ? -0.586 3.997 -6.591 1.00 94.25 88 SER A N 1
ATOM 678 C CA . SER A 1 88 ? -2.002 3.897 -6.947 1.00 94.25 88 SER A CA 1
ATOM 679 C C . SER A 1 88 ? -2.740 2.941 -6.014 1.00 94.25 88 SER A C 1
ATOM 681 O O . SER A 1 88 ? -3.799 3.314 -5.515 1.00 94.25 88 SER A O 1
ATOM 683 N N . ALA A 1 89 ? -2.158 1.783 -5.681 1.00 93.00 89 ALA A N 1
ATOM 684 C CA . ALA A 1 89 ? -2.735 0.859 -4.712 1.00 93.00 89 ALA A CA 1
ATOM 685 C C . ALA A 1 89 ? -2.883 1.485 -3.320 1.00 93.00 89 ALA A C 1
ATOM 687 O O . ALA A 1 89 ? -3.964 1.387 -2.749 1.00 93.00 89 ALA A O 1
ATOM 688 N N . LEU A 1 90 ? -1.870 2.193 -2.806 1.00 90.69 90 LEU A N 1
ATOM 689 C CA . LEU A 1 90 ? -1.967 2.883 -1.510 1.00 90.69 90 LEU A CA 1
ATOM 690 C C . LEU A 1 90 ? -3.060 3.962 -1.483 1.00 90.69 90 LEU A C 1
ATOM 692 O O . LEU A 1 90 ? -3.757 4.133 -0.477 1.00 90.69 90 LEU A O 1
ATOM 696 N N . LEU A 1 91 ? -3.227 4.703 -2.580 1.00 91.00 91 LEU A N 1
ATOM 697 C CA . LEU A 1 91 ? -4.301 5.690 -2.704 1.00 91.00 91 LEU A CA 1
ATOM 698 C C . LEU A 1 91 ? -5.676 5.015 -2.753 1.00 91.00 91 LEU A C 1
ATOM 700 O O . LEU A 1 91 ? -6.612 5.480 -2.101 1.00 91.00 91 LEU A O 1
ATOM 704 N N . LEU A 1 92 ? -5.786 3.896 -3.471 1.00 89.44 92 LEU A N 1
ATOM 705 C CA . LEU A 1 92 ? -7.011 3.105 -3.581 1.00 89.44 92 LEU A CA 1
ATOM 706 C C . LEU A 1 92 ? -7.404 2.508 -2.226 1.00 89.44 92 LEU A C 1
ATOM 708 O O . LEU A 1 92 ? -8.552 2.637 -1.805 1.00 89.44 92 LEU A O 1
ATOM 712 N N . THR A 1 93 ? -6.447 1.940 -1.490 1.00 87.56 93 THR A N 1
ATOM 713 C CA . THR A 1 93 ? -6.685 1.385 -0.151 1.00 87.56 93 THR A CA 1
ATOM 714 C C . THR A 1 93 ? -7.069 2.477 0.838 1.00 87.56 93 THR A C 1
ATOM 716 O O . THR A 1 93 ? -7.975 2.272 1.637 1.00 87.56 93 THR A O 1
ATOM 719 N N . LYS A 1 94 ? -6.465 3.670 0.755 1.00 81.75 94 LYS A N 1
ATOM 720 C CA . LYS A 1 94 ? -6.870 4.826 1.574 1.00 81.75 94 LYS A CA 1
ATOM 721 C C . LYS A 1 94 ? -8.304 5.283 1.278 1.00 81.75 94 LYS A C 1
ATOM 723 O O . LYS A 1 94 ? -8.977 5.781 2.177 1.00 81.75 94 LYS A O 1
ATOM 728 N N . TYR A 1 95 ? -8.763 5.154 0.034 1.00 81.38 95 TYR A N 1
ATOM 729 C CA . TYR A 1 95 ? -10.121 5.537 -0.351 1.00 81.38 95 TYR A CA 1
ATOM 730 C C . TYR A 1 95 ? -11.169 4.492 0.065 1.00 81.38 95 TYR A C 1
ATOM 732 O O . TYR A 1 95 ? -12.244 4.867 0.526 1.00 81.38 95 TYR A O 1
ATOM 740 N N . PHE A 1 96 ? -10.854 3.200 -0.072 1.00 75.56 96 PHE A N 1
ATOM 741 C CA . PHE A 1 96 ? -11.777 2.100 0.232 1.00 75.56 96 PHE A CA 1
ATOM 742 C C . PHE A 1 96 ? -11.805 1.697 1.711 1.00 75.56 96 PHE A C 1
ATOM 744 O O . PHE A 1 96 ? -12.851 1.281 2.201 1.00 75.56 96 PHE A O 1
ATOM 751 N N . VAL A 1 97 ? -10.688 1.818 2.434 1.00 65.50 97 VAL A N 1
ATOM 752 C CA . VAL A 1 97 ? -10.581 1.474 3.865 1.00 65.50 97 VAL A CA 1
ATOM 753 C C . VAL A 1 97 ? -10.811 2.728 4.719 1.00 65.50 97 VAL A C 1
ATOM 755 O O . VAL A 1 97 ? -9.967 3.110 5.531 1.00 65.50 97 VAL A O 1
ATOM 758 N N . LYS A 1 98 ? -11.943 3.400 4.487 1.00 49.41 98 LYS A N 1
ATOM 759 C CA . LYS A 1 98 ? -12.425 4.503 5.328 1.00 49.41 98 LYS A CA 1
ATOM 760 C C . LYS A 1 98 ? -13.250 3.970 6.496 1.00 49.41 98 LYS A C 1
ATOM 762 O O . LYS A 1 98 ? -14.020 3.010 6.281 1.00 49.41 98 LYS A O 1
#

Secondary structure (DSSP, 8-state):
---TTSSTTTTGGGT---------PPPTT--TT-----PPPHHHHHHHHHHHHHHHHHHHHHHHHHHHHH-TT-HHHHHHHHHHHHHHHHHHHHHH--

Sequence (98 aa):
CSASSGCGTGILANYFDHYTVFNKPVQSGIAVGDFVTLEISSSELFSRAFMLYIFPILALFMGSYMGMRLFPATELWQISFGIFGFISALLLTKYFVK

Foldseek 3Di:
DPPLDPDPCSVVCVVPPDDDDDDDDDDPPDDPPDDDDDDDPVVVVVVLCCLQPVQLQVQLQVQLVVQCVVPVPDSVSSNVRSVVSNVVSNVVSVVVVD

Radius of gyration: 21.18 Å; chains: 1; bounding box: 45×21×59 Å

pLDDT: mean 75.88, std 17.53, range [39.09, 96.5]